Protein AF-A0A956MTT4-F1 (afdb_monomer)

Foldseek 3Di:
DPPPDPFDPQLVVLLVVLLVVLVVLLVVLLVCLVVVVDQLVVSLVVSVVVNVVSLVVNVVRGPDCVSVVVSVVVVVVVVVVCVVVCNSVRNVPDPPPPPPD

pLDDT: mean 79.81, std 13.13, range [42.38, 91.88]

Sequence (101 aa):
MHWFVAVPSKDWFYTGLLVFGLFILVFFAELVSRKRIVPGWQLRKAVHVFTGVFVLAALFLLQDVVPLILIAAGFAAFNLWSILRNAFRSFNATPNRSLGT

Solvent-accessible surface area (backbone atoms only — not comparable to full-atom values): 5995 Å² total; per-residue (Å²): 137,82,89,76,66,81,75,56,73,66,40,57,51,52,45,52,51,52,53,51,50,50,51,50,52,55,51,49,48,49,55,44,34,75,70,65,76,46,61,31,71,60,48,51,52,49,54,49,53,52,50,51,51,52,54,55,49,44,68,76,69,37,89,60,64,67,62,55,53,51,52,53,54,51,52,50,51,49,52,52,50,31,62,76,67,57,47,65,50,60,62,69,53,69,79,84,74,66,92,67,133

Radius of gyration: 16.71 Å; Cα contacts (8 Å, |Δi|>4): 55; chains: 1; bounding box: 49×23×52 Å

Structure (mmCIF, N/CA/C/O backbone):
data_AF-A0A956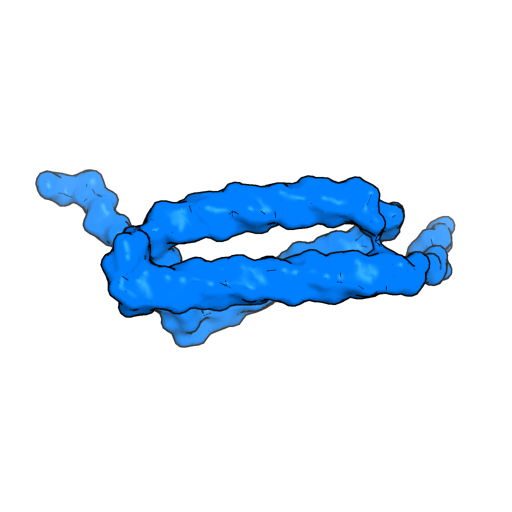MTT4-F1
#
_entry.id   AF-A0A956MTT4-F1
#
loop_
_atom_site.group_PDB
_atom_site.id
_atom_site.type_symbol
_atom_site.label_atom_id
_atom_site.label_alt_id
_atom_site.label_comp_id
_atom_site.label_asym_id
_atom_site.label_entity_id
_atom_site.label_seq_id
_atom_site.pdbx_PDB_ins_code
_atom_site.Cartn_x
_atom_site.Cartn_y
_atom_site.Cartn_z
_atom_site.occupancy
_atom_site.B_iso_or_equiv
_atom_site.auth_seq_id
_atom_site.auth_comp_id
_atom_site.auth_asym_id
_atom_site.auth_atom_id
_atom_site.pdbx_PDB_model_num
ATOM 1 N N . MET A 1 1 ? 4.191 -2.776 -32.475 1.00 42.41 1 MET A N 1
ATOM 2 C CA . MET A 1 1 ? 3.801 -3.340 -31.164 1.00 42.41 1 MET A CA 1
ATOM 3 C C . MET A 1 1 ? 5.057 -3.840 -30.454 1.00 42.41 1 MET A C 1
ATOM 5 O O . MET A 1 1 ? 5.431 -4.988 -30.631 1.00 42.41 1 MET A O 1
ATOM 9 N N . HIS A 1 2 ? 5.746 -2.972 -29.709 1.00 46.84 2 HIS A N 1
ATOM 10 C CA . HIS A 1 2 ? 6.884 -3.351 -28.858 1.00 46.84 2 HIS A CA 1
ATOM 11 C C . HIS A 1 2 ? 6.379 -3.541 -27.418 1.00 46.84 2 HIS A C 1
ATOM 13 O O . HIS A 1 2 ? 6.615 -2.700 -26.565 1.00 46.84 2 HIS A O 1
ATOM 19 N N . TRP A 1 3 ? 5.626 -4.614 -27.157 1.00 53.72 3 TRP A N 1
ATOM 20 C CA . TRP A 1 3 ? 5.129 -4.939 -25.804 1.00 53.72 3 TRP A CA 1
ATOM 21 C C . TRP A 1 3 ? 6.138 -5.741 -24.963 1.00 53.72 3 TRP A C 1
ATOM 23 O O . TRP A 1 3 ? 5.842 -6.119 -23.837 1.00 53.72 3 TRP A O 1
ATOM 33 N N . PHE A 1 4 ? 7.334 -5.991 -25.503 1.00 60.56 4 PHE A N 1
ATOM 34 C CA . PHE A 1 4 ? 8.409 -6.739 -24.845 1.00 60.56 4 PHE A CA 1
ATOM 35 C C . PHE A 1 4 ? 9.693 -5.911 -24.771 1.00 60.56 4 PHE A C 1
ATOM 37 O O . PHE A 1 4 ? 10.786 -6.410 -25.033 1.00 60.56 4 PHE A O 1
ATOM 44 N N . VAL A 1 5 ? 9.571 -4.617 -24.464 1.00 64.06 5 VAL A N 1
ATOM 45 C CA . VAL A 1 5 ? 10.738 -3.877 -23.978 1.00 64.06 5 VAL A CA 1
ATOM 46 C C . VAL A 1 5 ? 11.075 -4.476 -22.618 1.00 64.06 5 VAL A C 1
ATOM 48 O O . VAL A 1 5 ? 10.204 -4.622 -21.763 1.00 64.06 5 VAL A O 1
ATOM 51 N N . ALA A 1 6 ? 12.320 -4.915 -22.447 1.00 75.00 6 ALA A N 1
ATOM 52 C CA . ALA A 1 6 ? 12.773 -5.440 -21.172 1.00 75.00 6 ALA A CA 1
ATOM 53 C C . ALA A 1 6 ? 12.608 -4.344 -20.112 1.00 75.00 6 ALA A C 1
ATOM 55 O O . ALA A 1 6 ? 13.271 -3.308 -20.183 1.00 75.00 6 ALA A O 1
ATOM 56 N N . VAL A 1 7 ? 11.709 -4.571 -19.152 1.00 78.94 7 VAL A N 1
ATOM 57 C CA . VAL A 1 7 ? 11.504 -3.656 -18.027 1.00 78.94 7 VAL A CA 1
ATOM 58 C C . VAL A 1 7 ? 12.843 -3.491 -17.298 1.00 78.94 7 VAL A C 1
ATOM 60 O O . VAL A 1 7 ? 13.444 -4.504 -16.915 1.00 78.94 7 VAL A O 1
ATOM 63 N N . PRO A 1 8 ? 13.333 -2.255 -17.093 1.00 84.81 8 PRO A N 1
ATOM 64 C CA . PRO A 1 8 ? 14.602 -2.018 -16.420 1.00 84.81 8 PRO A CA 1
ATOM 65 C C . PRO A 1 8 ? 14.657 -2.699 -15.046 1.00 84.81 8 PRO A C 1
ATOM 67 O O . PRO A 1 8 ? 13.713 -2.618 -14.264 1.00 84.81 8 PRO A O 1
ATOM 70 N N . SER A 1 9 ? 15.784 -3.325 -14.689 1.00 87.06 9 SER A N 1
ATOM 71 C CA . SER A 1 9 ? 15.936 -4.005 -13.387 1.00 87.06 9 SER A CA 1
ATOM 72 C C . SER A 1 9 ? 15.701 -3.077 -12.186 1.00 87.06 9 SER A C 1
ATOM 74 O O . SER A 1 9 ? 15.236 -3.523 -11.138 1.00 87.06 9 SER A O 1
ATOM 76 N N . LYS A 1 10 ? 15.971 -1.774 -12.347 1.00 90.31 10 LYS A N 1
ATOM 77 C CA . LYS A 1 10 ? 15.685 -0.752 -11.331 1.00 90.31 10 LYS A CA 1
ATOM 78 C C . LYS A 1 10 ? 14.184 -0.625 -11.029 1.00 90.31 10 LYS A C 1
ATOM 80 O O . LYS A 1 10 ? 13.822 -0.438 -9.873 1.00 90.31 10 LYS A O 1
ATOM 85 N N . ASP A 1 11 ? 13.313 -0.791 -12.024 1.00 86.31 11 ASP A N 1
ATOM 86 C CA . ASP A 1 11 ? 11.862 -0.649 -11.863 1.00 86.31 11 ASP A CA 1
ATOM 87 C C . ASP A 1 11 ? 11.314 -1.800 -11.013 1.00 86.31 11 ASP A C 1
ATOM 89 O O . ASP A 1 11 ? 10.468 -1.590 -10.144 1.00 86.31 11 ASP A O 1
ATOM 93 N N . TRP A 1 12 ? 11.863 -3.008 -11.177 1.00 88.38 12 TRP A N 1
ATOM 94 C CA . TRP A 1 12 ? 11.553 -4.154 -10.318 1.00 88.38 12 TRP A CA 1
ATOM 95 C C . TRP A 1 12 ? 12.009 -3.944 -8.873 1.00 88.38 12 TRP A C 1
ATOM 97 O O . TRP A 1 12 ? 11.272 -4.282 -7.945 1.00 88.38 12 TRP A O 1
ATOM 107 N N . PHE A 1 13 ? 13.182 -3.340 -8.668 1.00 91.44 13 PHE A N 1
ATOM 108 C CA . PHE A 1 13 ? 13.653 -2.978 -7.331 1.00 91.44 13 PHE A CA 1
ATOM 109 C C . PHE A 1 13 ? 12.724 -1.954 -6.661 1.00 91.44 13 PHE A C 1
ATOM 111 O O . PHE A 1 13 ? 12.267 -2.182 -5.539 1.00 91.44 13 PHE A O 1
ATOM 118 N N . TYR A 1 14 ? 12.374 -0.865 -7.358 1.00 89.94 14 TYR A N 1
ATOM 119 C CA . TYR A 1 14 ? 11.437 0.138 -6.839 1.00 89.94 14 TYR A CA 1
ATOM 120 C C . TYR A 1 14 ? 10.043 -0.441 -6.602 1.00 89.94 14 TYR A C 1
ATOM 122 O O . TYR A 1 14 ? 9.408 -0.117 -5.603 1.00 89.94 14 TYR A O 1
ATOM 130 N N . THR A 1 15 ? 9.589 -1.348 -7.461 1.00 88.25 15 THR A N 1
ATOM 131 C CA . THR A 1 15 ? 8.325 -2.070 -7.282 1.00 88.25 15 THR A CA 1
ATOM 132 C C . THR A 1 15 ? 8.327 -2.885 -5.996 1.00 88.25 15 THR A C 1
ATOM 134 O O . THR A 1 15 ? 7.404 -2.759 -5.193 1.00 88.25 15 THR A O 1
ATOM 137 N N . GLY A 1 16 ? 9.383 -3.665 -5.751 1.00 88.44 16 GLY A N 1
ATOM 138 C CA . GLY A 1 16 ? 9.541 -4.406 -4.501 1.00 88.44 16 GLY A CA 1
ATOM 139 C C . GLY A 1 16 ? 9.538 -3.485 -3.280 1.00 88.44 16 GLY A C 1
ATOM 140 O O . GLY A 1 16 ? 8.836 -3.758 -2.306 1.00 88.44 16 GLY A O 1
ATOM 141 N N . LEU A 1 17 ? 10.250 -2.357 -3.356 1.00 91.25 17 LEU A N 1
ATOM 142 C CA . LEU A 1 17 ? 10.305 -1.362 -2.285 1.00 91.25 17 LEU A CA 1
ATOM 143 C C . LEU A 1 17 ? 8.930 -0.738 -1.994 1.00 91.25 17 LEU A C 1
ATOM 145 O O . LEU A 1 17 ? 8.541 -0.621 -0.831 1.00 91.25 17 LEU A O 1
ATOM 149 N N . LEU A 1 18 ? 8.177 -0.374 -3.035 1.00 89.19 18 LEU A N 1
ATOM 150 C CA . LEU A 1 18 ? 6.830 0.191 -2.915 1.00 89.19 18 LEU A CA 1
ATOM 151 C C . LEU A 1 18 ? 5.852 -0.819 -2.310 1.00 89.19 18 LEU A C 1
ATOM 153 O O . LEU A 1 18 ? 5.128 -0.482 -1.374 1.00 89.19 18 LEU A O 1
ATOM 157 N N . VAL A 1 19 ? 5.856 -2.063 -2.799 1.00 89.06 19 VAL A N 1
ATOM 158 C CA . VAL A 1 19 ? 5.012 -3.143 -2.266 1.00 89.06 19 VAL A CA 1
ATOM 159 C C . VAL A 1 19 ? 5.335 -3.391 -0.797 1.00 89.06 19 VAL A C 1
ATOM 161 O O . VAL A 1 19 ? 4.435 -3.403 0.041 1.00 89.06 19 VAL A O 1
ATOM 164 N N . PHE A 1 20 ? 6.616 -3.536 -0.464 1.00 91.50 20 PHE A N 1
ATOM 165 C CA . PHE A 1 20 ? 7.056 -3.750 0.909 1.00 91.50 20 PHE A CA 1
ATOM 166 C C . PHE A 1 20 ? 6.643 -2.595 1.833 1.00 91.50 20 PHE A C 1
ATOM 168 O O . PHE A 1 20 ? 6.101 -2.832 2.914 1.00 91.50 20 PHE A O 1
ATOM 175 N N . GLY A 1 21 ? 6.810 -1.346 1.387 1.00 91.50 21 GLY A N 1
ATOM 176 C CA . GLY A 1 21 ? 6.374 -0.166 2.133 1.00 91.50 21 GLY A CA 1
ATOM 177 C C . GLY A 1 21 ? 4.860 -0.123 2.368 1.00 91.50 21 GLY A C 1
ATOM 178 O O . GLY A 1 21 ? 4.427 0.188 3.478 1.00 91.50 21 GLY A O 1
ATOM 179 N N . LEU A 1 22 ? 4.050 -0.512 1.376 1.00 88.56 22 LEU A N 1
ATOM 180 C CA . LEU A 1 22 ? 2.595 -0.629 1.531 1.00 88.56 22 LEU A CA 1
ATOM 181 C C . LEU A 1 22 ? 2.208 -1.707 2.552 1.00 88.56 22 LEU A C 1
ATOM 183 O O . LEU A 1 22 ? 1.339 -1.469 3.392 1.00 88.56 22 LEU A O 1
ATOM 187 N N . PHE A 1 23 ? 2.869 -2.867 2.534 1.00 88.44 23 PHE A N 1
ATOM 188 C CA . PHE A 1 23 ? 2.633 -3.917 3.530 1.00 88.44 23 PHE A CA 1
ATOM 189 C C . PHE A 1 23 ? 2.979 -3.454 4.945 1.00 88.44 23 PHE A C 1
ATOM 191 O O . PHE A 1 23 ? 2.188 -3.669 5.864 1.00 88.44 23 PHE A O 1
ATOM 198 N N . ILE A 1 24 ? 4.118 -2.775 5.120 1.00 91.88 24 ILE A N 1
ATOM 199 C CA . ILE A 1 24 ? 4.507 -2.171 6.399 1.00 91.88 24 ILE A CA 1
ATOM 200 C C . ILE A 1 24 ? 3.442 -1.179 6.861 1.00 91.88 24 ILE A C 1
ATOM 202 O O . ILE A 1 24 ? 3.001 -1.259 8.005 1.00 91.88 24 ILE A O 1
ATOM 206 N N . LEU A 1 25 ? 2.998 -0.277 5.984 1.00 90.81 25 LEU A N 1
ATOM 207 C CA . LEU A 1 25 ? 1.987 0.728 6.303 1.00 90.81 25 LEU A CA 1
ATOM 208 C C . LEU A 1 25 ? 0.694 0.077 6.816 1.00 90.81 25 LEU A C 1
ATOM 210 O O . LEU A 1 25 ? 0.204 0.448 7.882 1.00 90.81 25 LEU A O 1
ATOM 214 N N . VAL A 1 26 ? 0.165 -0.915 6.093 1.00 87.00 26 VAL A N 1
ATOM 215 C CA . VAL A 1 26 ? -1.059 -1.635 6.484 1.00 87.00 26 VAL A CA 1
ATOM 216 C C . VAL A 1 26 ? -0.855 -2.393 7.798 1.00 87.00 26 VAL A C 1
ATOM 218 O O . VAL A 1 26 ? -1.698 -2.320 8.694 1.00 87.00 26 VAL A O 1
ATOM 221 N N . PHE A 1 27 ? 0.279 -3.080 7.952 1.00 87.38 27 PHE A N 1
ATOM 222 C CA . PHE A 1 27 ? 0.593 -3.843 9.158 1.00 87.38 27 PHE A CA 1
ATOM 223 C C . PHE A 1 27 ? 0.732 -2.952 10.398 1.00 87.38 27 PHE A C 1
ATOM 225 O O . PHE A 1 27 ? 0.159 -3.252 11.446 1.00 87.38 27 PHE A O 1
ATOM 232 N N . PHE A 1 28 ? 1.445 -1.828 10.292 1.00 88.56 28 PHE A N 1
ATOM 233 C CA . PHE A 1 28 ? 1.568 -0.864 11.386 1.00 88.56 28 PHE A CA 1
ATOM 234 C C . PHE A 1 28 ? 0.221 -0.263 11.751 1.00 88.56 28 PHE A C 1
ATOM 236 O O . PHE A 1 28 ? -0.107 -0.155 12.933 1.00 88.56 28 PHE A O 1
ATOM 243 N N . ALA A 1 29 ? -0.574 0.102 10.750 1.00 86.75 29 ALA A N 1
ATOM 244 C CA . ALA A 1 29 ? -1.882 0.672 10.989 1.00 86.75 29 ALA A CA 1
ATOM 245 C C . ALA A 1 29 ? -2.792 -0.340 11.727 1.00 86.75 29 ALA A C 1
ATOM 247 O O . ALA A 1 29 ? -3.513 0.041 12.649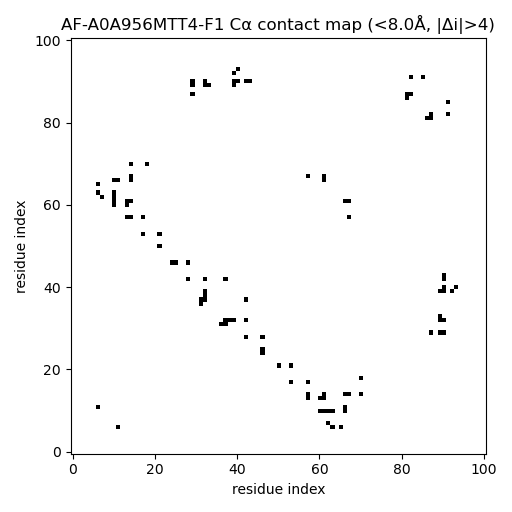 1.00 86.75 29 ALA A O 1
ATOM 248 N N . GLU A 1 30 ? -2.685 -1.639 11.429 1.00 84.56 30 GLU A N 1
ATOM 249 C CA . GLU A 1 30 ? -3.399 -2.709 12.149 1.00 84.56 30 GLU A CA 1
ATOM 250 C C . GLU A 1 30 ? -2.898 -2.859 13.579 1.00 84.56 30 GLU A C 1
ATOM 252 O O . GLU A 1 30 ? -3.697 -2.947 14.511 1.00 84.56 30 GLU A O 1
ATOM 257 N N . LEU A 1 31 ? -1.579 -2.843 13.777 1.00 86.19 31 LEU A N 1
ATOM 258 C CA . LEU A 1 31 ? -0.973 -2.928 15.101 1.00 86.19 31 LEU A CA 1
ATOM 259 C C . LEU A 1 31 ? -1.455 -1.782 16.006 1.00 86.19 31 LEU A C 1
ATOM 261 O O . LEU A 1 31 ? -1.848 -2.015 17.151 1.00 86.19 31 LEU A O 1
ATOM 265 N N . VAL A 1 32 ? -1.469 -0.551 15.483 1.00 85.75 32 VAL A N 1
ATOM 266 C CA . VAL A 1 32 ? -1.969 0.637 16.194 1.00 85.75 32 VAL A CA 1
ATOM 267 C C . VAL A 1 32 ? -3.461 0.499 16.496 1.00 85.75 32 VAL A C 1
ATOM 269 O O . VAL 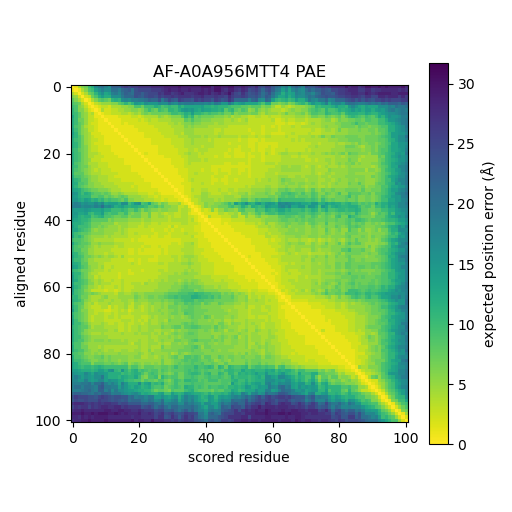A 1 32 ? -3.899 0.803 17.609 1.00 85.75 32 VAL A O 1
ATOM 272 N N . SER A 1 33 ? -4.239 -0.015 15.540 1.00 82.38 33 SER A N 1
ATOM 273 C CA . SER A 1 33 ? -5.675 -0.230 15.712 1.00 82.38 33 SER A CA 1
ATOM 274 C C . SER A 1 33 ? -5.989 -1.283 16.781 1.00 82.38 33 SER A C 1
ATOM 276 O O . SER A 1 33 ? -6.850 -1.063 17.635 1.00 82.38 33 SER A O 1
ATOM 278 N N . ARG A 1 34 ? -5.251 -2.401 16.806 1.00 81.31 34 ARG A N 1
ATOM 279 C CA . ARG A 1 34 ? -5.403 -3.471 17.809 1.00 81.31 34 ARG A CA 1
ATOM 280 C C . ARG A 1 34 ? -5.098 -3.004 19.222 1.00 81.31 34 ARG A C 1
ATOM 282 O O . ARG A 1 34 ? -5.769 -3.432 20.157 1.00 81.31 34 ARG A O 1
ATOM 289 N N . LYS A 1 35 ? -4.141 -2.087 19.376 1.00 83.94 35 LYS A N 1
ATOM 290 C CA . LYS A 1 35 ? -3.838 -1.448 20.663 1.00 83.94 35 LYS A CA 1
ATOM 291 C C . LYS A 1 35 ? -4.912 -0.440 21.109 1.00 83.94 35 LYS A C 1
ATOM 293 O O . LYS A 1 35 ? -4.764 0.148 22.173 1.00 83.94 35 LYS A O 1
ATOM 298 N N . ARG A 1 36 ? -5.981 -0.235 20.320 1.00 77.19 36 ARG A N 1
ATOM 299 C CA . ARG A 1 36 ? -7.075 0.731 20.556 1.00 77.19 36 ARG A CA 1
ATOM 300 C C . ARG A 1 36 ? -6.598 2.171 20.796 1.00 77.19 36 ARG A C 1
ATOM 302 O O . ARG A 1 36 ? -7.331 2.965 21.372 1.00 77.19 36 ARG A O 1
ATOM 309 N N . ILE A 1 37 ? -5.394 2.514 20.326 1.00 80.44 37 ILE A N 1
ATOM 310 C CA . ILE A 1 37 ? -4.809 3.855 20.484 1.00 80.44 37 ILE A CA 1
ATOM 311 C C . ILE A 1 37 ? -5.558 4.853 19.596 1.00 80.44 37 ILE A C 1
ATOM 313 O O . ILE A 1 37 ? -5.839 5.973 20.009 1.00 80.44 37 ILE A O 1
ATOM 317 N N . VAL A 1 38 ? -5.892 4.435 18.370 1.00 80.19 38 VAL A N 1
ATOM 318 C CA . VAL A 1 38 ? -6.535 5.279 17.359 1.00 80.19 38 VAL A CA 1
ATOM 319 C C . VAL A 1 38 ? -7.745 4.548 16.766 1.00 80.19 38 VAL A C 1
ATOM 321 O O . VAL A 1 38 ? -7.645 3.354 16.457 1.00 80.19 38 VAL A O 1
ATOM 324 N N . PRO A 1 39 ? -8.891 5.227 16.563 1.00 79.88 39 PRO A N 1
ATOM 325 C CA . PRO A 1 39 ? -10.047 4.634 15.903 1.00 79.88 39 PRO A CA 1
ATOM 326 C C . PRO A 1 39 ? -9.710 4.155 14.48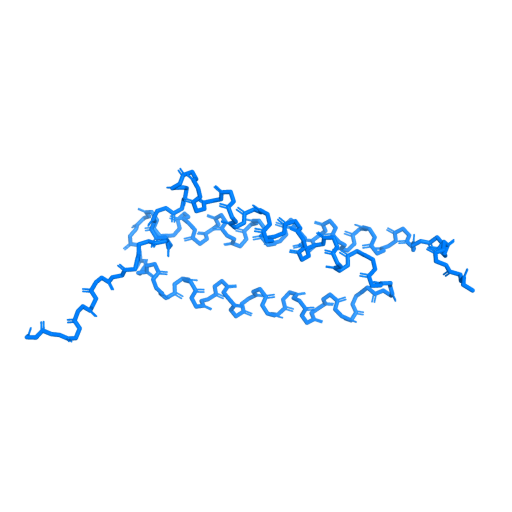3 1.00 79.88 39 PRO A C 1
ATOM 328 O O . PRO A 1 39 ? -9.095 4.885 13.702 1.00 79.88 39 PRO A O 1
ATOM 331 N N . GLY A 1 40 ? -10.199 2.970 14.098 1.00 79.12 40 GLY A N 1
ATOM 332 C CA . GLY A 1 40 ? -9.943 2.382 12.773 1.00 79.12 40 GLY A CA 1
ATOM 333 C C . GLY A 1 40 ? -10.331 3.284 11.591 1.00 79.12 40 GLY A C 1
ATOM 334 O O . GLY A 1 40 ? -9.668 3.272 10.557 1.00 79.12 40 GLY A O 1
ATOM 335 N N . TRP A 1 41 ? -11.341 4.149 11.747 1.00 78.06 41 TRP A N 1
ATOM 336 C CA . TRP A 1 41 ? -11.751 5.089 10.696 1.00 78.06 41 TRP A CA 1
ATOM 337 C C . TRP A 1 41 ? -10.706 6.177 10.397 1.00 78.06 41 TRP A C 1
ATOM 339 O O . TRP A 1 41 ? -10.580 6.584 9.241 1.00 78.06 41 TRP A O 1
ATOM 349 N N . GLN A 1 42 ? -9.959 6.646 11.406 1.00 82.25 42 GLN A N 1
ATOM 350 C CA . GLN A 1 42 ? -8.881 7.626 11.214 1.00 82.25 42 GLN A CA 1
ATOM 351 C C . GLN A 1 42 ? -7.688 6.960 10.539 1.00 82.25 42 GLN A C 1
ATOM 353 O O . GLN A 1 42 ? -7.158 7.484 9.562 1.00 82.25 42 GLN A O 1
ATOM 358 N N . LEU A 1 43 ? -7.330 5.760 11.005 1.00 85.69 43 LEU A N 1
ATOM 359 C CA . LEU A 1 43 ? -6.260 4.972 10.407 1.00 85.69 43 LEU A CA 1
ATOM 360 C C . LEU A 1 43 ? -6.560 4.639 8.944 1.00 85.69 43 LEU A C 1
ATOM 362 O O . LEU A 1 43 ? -5.668 4.735 8.113 1.00 85.69 43 LEU A O 1
ATOM 366 N N . ARG A 1 44 ? -7.812 4.321 8.588 1.00 82.38 44 ARG A N 1
ATOM 367 C CA . ARG A 1 44 ? -8.186 4.031 7.195 1.00 82.38 44 ARG A CA 1
ATOM 368 C C . ARG A 1 44 ? -7.978 5.241 6.280 1.00 82.38 44 ARG A C 1
ATOM 370 O O . ARG A 1 44 ? -7.489 5.083 5.166 1.00 82.38 44 ARG A O 1
ATOM 377 N N . LYS A 1 45 ? -8.303 6.451 6.757 1.00 84.88 45 LYS A N 1
ATOM 378 C CA . LYS A 1 45 ? -8.011 7.700 6.031 1.00 84.88 45 LYS A CA 1
ATOM 379 C C . LYS A 1 45 ? -6.507 7.925 5.894 1.00 84.88 45 LYS A C 1
ATOM 381 O O . LYS A 1 45 ? -6.058 8.266 4.808 1.00 84.88 45 LYS A O 1
ATOM 386 N N . ALA A 1 46 ? -5.740 7.693 6.960 1.00 87.25 46 ALA A N 1
ATOM 387 C CA . ALA A 1 46 ? -4.287 7.825 6.923 1.00 87.25 46 ALA A CA 1
ATOM 388 C C . ALA A 1 46 ? -3.670 6.856 5.905 1.00 87.25 46 ALA A C 1
ATOM 390 O O . ALA A 1 46 ? -2.977 7.299 4.995 1.00 87.25 46 ALA A O 1
ATOM 391 N N . VAL A 1 47 ? -3.992 5.559 5.991 1.00 89.00 47 VAL A N 1
ATOM 392 C CA . VAL A 1 47 ? -3.528 4.538 5.038 1.00 89.00 47 VAL A CA 1
ATOM 393 C C . VAL A 1 47 ? -3.891 4.932 3.607 1.00 89.00 47 VAL A C 1
ATOM 395 O O . VAL A 1 47 ? -3.043 4.819 2.731 1.00 89.00 47 VAL A O 1
ATOM 398 N N . HIS A 1 48 ? -5.096 5.455 3.360 1.00 86.88 48 HIS A N 1
ATOM 399 C CA . HIS A 1 48 ? -5.498 5.912 2.028 1.00 86.88 48 HIS A CA 1
ATOM 400 C C . HIS A 1 48 ? -4.645 7.084 1.516 1.00 86.88 48 HIS A C 1
ATOM 402 O O . HIS A 1 48 ? -4.147 7.018 0.395 1.00 86.88 48 HIS A O 1
ATOM 408 N N . VAL A 1 49 ? -4.423 8.118 2.337 1.00 91.25 49 VAL A N 1
ATOM 409 C CA . VAL A 1 49 ? -3.568 9.264 1.974 1.00 91.25 49 VAL A CA 1
ATOM 410 C C . VAL A 1 49 ? -2.142 8.801 1.681 1.00 91.25 49 VAL A C 1
ATOM 412 O O . VAL A 1 49 ? -1.598 9.130 0.631 1.00 91.25 49 VAL A O 1
ATOM 415 N N . PHE A 1 50 ? -1.555 7.985 2.560 1.00 90.94 50 PHE A N 1
ATOM 416 C CA . PHE A 1 50 ? -0.210 7.450 2.353 1.00 90.94 50 PHE A CA 1
ATOM 417 C C . PHE A 1 50 ? -0.137 6.551 1.117 1.00 90.94 50 PHE A C 1
ATOM 419 O O . PHE A 1 50 ? 0.780 6.704 0.321 1.00 90.94 50 PHE A O 1
ATOM 426 N N . THR A 1 51 ? -1.122 5.682 0.882 1.00 87.88 51 THR A N 1
ATOM 427 C CA . THR A 1 51 ? -1.184 4.874 -0.349 1.00 87.88 51 THR A CA 1
ATOM 428 C C . THR A 1 51 ? -1.223 5.772 -1.588 1.00 87.88 51 THR A C 1
ATOM 430 O O . THR A 1 51 ? -0.514 5.503 -2.552 1.00 87.88 51 THR A O 1
ATOM 433 N N . GLY A 1 52 ? -1.967 6.884 -1.551 1.00 87.00 52 GLY A N 1
ATOM 434 C CA . GLY A 1 52 ? -1.968 7.885 -2.621 1.00 87.00 52 GLY A CA 1
ATOM 435 C C . GLY A 1 52 ? -0.588 8.506 -2.869 1.00 87.00 52 GLY A C 1
ATOM 436 O O . GLY A 1 52 ? -0.173 8.626 -4.018 1.00 87.00 52 GLY A O 1
ATOM 4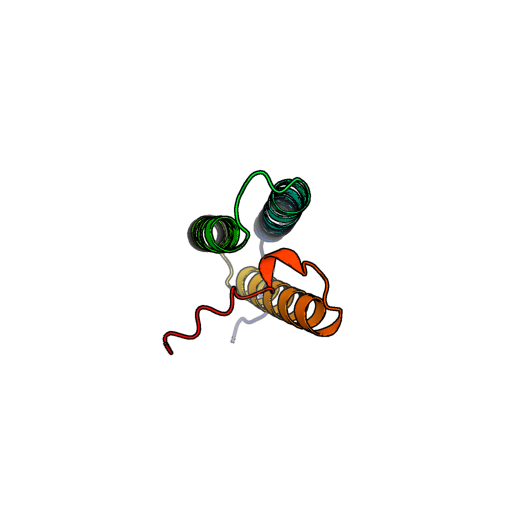37 N N . VAL A 1 53 ? 0.163 8.822 -1.808 1.00 90.69 53 VAL A N 1
ATOM 438 C CA . VAL A 1 53 ? 1.555 9.302 -1.913 1.00 90.69 53 VAL A CA 1
ATOM 439 C C . VAL A 1 53 ? 2.468 8.239 -2.532 1.00 90.69 53 VAL A C 1
ATOM 441 O O . VAL A 1 53 ? 3.284 8.567 -3.388 1.00 90.69 53 VAL A O 1
ATOM 444 N N . PHE A 1 54 ? 2.310 6.967 -2.156 1.00 87.56 54 PHE A N 1
ATOM 445 C CA . PHE A 1 54 ? 3.063 5.854 -2.747 1.00 87.56 54 PHE A CA 1
ATOM 446 C C . PHE A 1 54 ? 2.764 5.685 -4.241 1.00 87.56 54 PHE A C 1
ATOM 448 O O . PHE A 1 54 ? 3.687 5.499 -5.030 1.00 87.56 54 PHE A O 1
ATOM 455 N N . VAL A 1 55 ? 1.493 5.785 -4.643 1.00 86.62 55 VAL A N 1
ATOM 456 C CA . VAL A 1 55 ? 1.091 5.718 -6.057 1.00 86.62 55 VAL A CA 1
ATOM 457 C C . VAL A 1 55 ? 1.657 6.903 -6.840 1.00 86.62 55 VAL A C 1
ATOM 459 O O . VAL A 1 55 ? 2.196 6.708 -7.925 1.00 86.62 55 VAL A O 1
ATOM 462 N N . LEU A 1 56 ? 1.607 8.114 -6.280 1.00 89.44 56 LEU A N 1
ATOM 463 C CA . LEU A 1 56 ? 2.251 9.289 -6.873 1.00 89.44 56 LEU A CA 1
ATOM 464 C C . LEU A 1 56 ? 3.758 9.081 -7.036 1.00 89.44 56 LEU A C 1
ATOM 466 O O . LEU A 1 56 ? 4.283 9.313 -8.117 1.00 89.44 56 LEU A O 1
ATOM 470 N N . ALA A 1 57 ? 4.447 8.594 -6.003 1.00 88.00 57 ALA A N 1
ATOM 471 C CA . ALA A 1 57 ? 5.875 8.297 -6.075 1.00 88.00 57 ALA A CA 1
ATOM 472 C C . ALA A 1 57 ? 6.191 7.250 -7.155 1.00 88.00 57 ALA A C 1
ATOM 474 O O . ALA A 1 57 ? 7.176 7.395 -7.875 1.00 88.00 57 ALA A O 1
ATOM 475 N N . ALA A 1 58 ? 5.337 6.236 -7.321 1.00 86.56 58 ALA A N 1
ATOM 476 C CA . ALA A 1 58 ? 5.492 5.221 -8.358 1.00 86.56 58 ALA A CA 1
ATOM 477 C C . ALA A 1 58 ? 5.482 5.821 -9.773 1.00 86.56 58 ALA A C 1
ATOM 479 O O . ALA A 1 58 ? 6.286 5.401 -10.598 1.00 86.56 58 ALA A O 1
ATOM 480 N N . LEU A 1 59 ? 4.649 6.838 -10.036 1.00 86.38 59 LEU A N 1
ATOM 481 C CA . LEU A 1 59 ? 4.618 7.538 -11.329 1.00 86.38 59 LEU A CA 1
ATOM 482 C C . LEU A 1 59 ? 5.931 8.269 -11.655 1.00 86.38 59 LEU A C 1
ATOM 484 O O . LEU A 1 59 ? 6.241 8.457 -12.825 1.00 86.38 59 LEU A O 1
ATOM 488 N N . PHE A 1 60 ? 6.692 8.688 -10.639 1.00 88.19 60 PHE A N 1
ATOM 489 C CA . PHE A 1 60 ? 7.993 9.343 -10.828 1.00 88.19 60 PHE A CA 1
ATOM 490 C C . PHE A 1 60 ? 9.171 8.360 -10.825 1.00 88.19 60 PHE A C 1
ATOM 492 O O . PHE A 1 60 ? 10.212 8.652 -11.411 1.00 88.19 60 PHE A O 1
ATOM 499 N N . LEU A 1 61 ? 9.034 7.222 -10.140 1.00 86.56 61 LEU A N 1
ATOM 500 C CA . LEU A 1 61 ? 10.107 6.239 -9.961 1.00 86.56 61 LEU A CA 1
ATOM 501 C C . LEU A 1 61 ? 10.141 5.173 -11.061 1.00 86.56 61 LEU A C 1
ATOM 503 O O . LEU A 1 61 ? 11.221 4.678 -11.385 1.00 86.56 61 LEU A O 1
ATOM 507 N N . LEU A 1 62 ? 8.983 4.802 -11.606 1.00 87.19 62 LEU A N 1
ATOM 508 C CA . LEU A 1 62 ? 8.861 3.765 -12.626 1.00 87.19 62 LEU A CA 1
ATOM 509 C C . LEU A 1 62 ? 8.873 4.390 -14.019 1.00 87.19 62 LEU A C 1
ATOM 511 O O . LEU A 1 62 ? 8.220 5.402 -14.265 1.00 87.19 62 LEU A O 1
ATOM 515 N N . GLN A 1 63 ? 9.622 3.779 -14.931 1.00 85.06 63 GLN A N 1
ATOM 516 C CA . GLN A 1 63 ? 9.644 4.183 -16.335 1.00 85.06 63 GLN A CA 1
ATOM 517 C C . GLN A 1 63 ? 8.616 3.407 -17.151 1.00 85.06 63 GLN A C 1
ATOM 519 O O . GLN A 1 63 ? 8.056 3.951 -18.101 1.00 85.06 63 GLN A O 1
ATOM 524 N N . ASP A 1 64 ? 8.368 2.152 -16.778 1.00 86.25 64 ASP A N 1
ATOM 525 C CA . ASP A 1 64 ? 7.373 1.299 -17.417 1.00 86.25 64 ASP A CA 1
ATOM 526 C C . ASP A 1 64 ? 6.061 1.248 -16.611 1.00 86.25 64 ASP A C 1
ATOM 528 O O . ASP A 1 64 ? 6.039 1.362 -15.383 1.00 86.25 64 ASP A O 1
ATOM 532 N N . VAL A 1 65 ? 4.943 1.043 -17.307 1.00 84.56 65 VAL A N 1
ATOM 533 C CA . VAL A 1 65 ? 3.605 0.930 -16.712 1.00 84.56 65 VAL A CA 1
ATOM 534 C C . VAL A 1 65 ? 3.325 -0.480 -16.188 1.00 84.56 65 VAL A C 1
ATOM 536 O O . VAL A 1 65 ? 2.487 -0.657 -15.302 1.00 84.56 65 VAL A O 1
ATOM 539 N N . VAL A 1 66 ? 4.025 -1.498 -16.705 1.00 86.94 66 VAL A N 1
ATOM 540 C CA . VAL A 1 66 ? 3.796 -2.905 -16.335 1.00 86.94 66 VAL A CA 1
ATOM 541 C C . VAL A 1 66 ? 3.920 -3.144 -14.821 1.00 86.94 66 VAL A C 1
ATOM 543 O O . VAL A 1 66 ? 2.998 -3.732 -14.246 1.00 86.94 66 VAL A O 1
ATOM 546 N N . PRO A 1 67 ? 4.971 -2.669 -14.123 1.00 84.94 67 PRO A N 1
ATOM 547 C CA . PRO A 1 67 ? 5.091 -2.891 -12.686 1.00 84.94 67 PRO A CA 1
ATOM 548 C C . PRO A 1 67 ? 3.993 -2.176 -11.890 1.00 84.94 67 PRO A C 1
ATOM 550 O O . PRO A 1 67 ? 3.487 -2.725 -10.913 1.00 84.94 67 PRO A O 1
ATOM 553 N N . LEU A 1 68 ? 3.544 -1.002 -12.346 1.00 85.00 68 LEU A N 1
ATOM 554 C CA . LEU A 1 68 ? 2.444 -0.268 -11.720 1.00 85.00 68 LEU A CA 1
ATOM 555 C C . LEU A 1 68 ? 1.125 -1.057 -11.784 1.00 85.00 68 LEU A C 1
ATOM 557 O O . LEU A 1 68 ? 0.410 -1.149 -10.784 1.00 85.00 68 LEU A O 1
ATOM 561 N N . ILE A 1 69 ? 0.827 -1.672 -12.934 1.00 87.00 69 ILE A N 1
ATOM 562 C CA . ILE A 1 69 ? -0.355 -2.530 -13.111 1.00 87.00 69 ILE A CA 1
ATOM 563 C C . ILE A 1 69 ? -0.287 -3.734 -12.166 1.00 87.00 69 ILE A C 1
ATOM 565 O O . ILE A 1 69 ? -1.285 -4.068 -11.525 1.00 87.00 69 ILE A O 1
ATOM 569 N N . LEU A 1 70 ? 0.887 -4.359 -12.030 1.00 86.62 70 LEU A N 1
ATOM 570 C CA . LEU A 1 70 ? 1.084 -5.492 -11.123 1.00 86.62 70 LEU A CA 1
ATOM 571 C C . LEU A 1 70 ? 0.890 -5.101 -9.654 1.00 86.62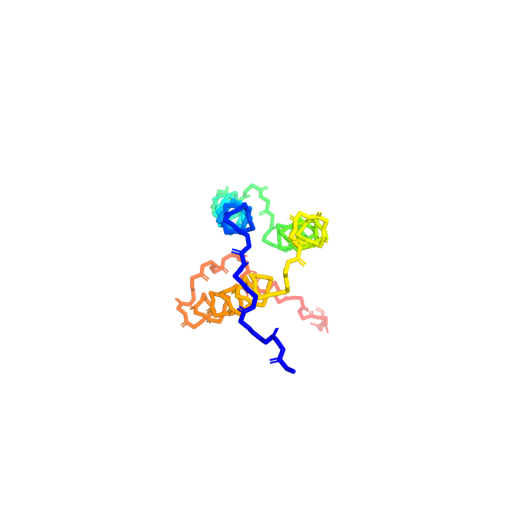 70 LEU A C 1
ATOM 573 O O . LEU A 1 70 ? 0.234 -5.838 -8.917 1.00 86.62 70 LEU A O 1
ATOM 577 N N . ILE A 1 71 ? 1.397 -3.938 -9.232 1.00 85.19 71 ILE A N 1
ATOM 578 C CA . ILE A 1 71 ? 1.174 -3.413 -7.876 1.00 85.19 71 ILE A CA 1
ATOM 579 C C . ILE A 1 71 ? -0.324 -3.207 -7.633 1.00 85.19 71 ILE A C 1
ATOM 581 O O . ILE A 1 71 ? -0.849 -3.669 -6.620 1.00 85.19 71 ILE A O 1
ATOM 585 N N . ALA A 1 72 ? -1.025 -2.550 -8.562 1.00 85.19 72 ALA A N 1
ATOM 586 C CA . ALA A 1 72 ? -2.453 -2.275 -8.429 1.00 85.19 72 ALA A CA 1
ATOM 587 C C . ALA A 1 72 ? -3.281 -3.569 -8.356 1.00 85.19 72 ALA A C 1
ATOM 589 O O . ALA A 1 72 ? -4.122 -3.716 -7.466 1.00 85.19 72 ALA A O 1
ATOM 590 N N . ALA A 1 73 ? -3.004 -4.532 -9.240 1.00 88.62 73 ALA A N 1
ATOM 591 C CA . ALA A 1 73 ? -3.671 -5.830 -9.255 1.00 88.62 73 ALA A CA 1
ATOM 592 C C . ALA A 1 73 ? -3.399 -6.632 -7.971 1.00 88.62 73 ALA A C 1
ATOM 594 O O . ALA A 1 73 ? -4.330 -7.163 -7.363 1.00 88.62 73 ALA A O 1
ATOM 595 N N . GLY A 1 74 ? -2.143 -6.674 -7.516 1.00 87.50 74 GLY A N 1
ATOM 596 C CA . GLY A 1 74 ? -1.755 -7.352 -6.280 1.00 87.50 74 GLY A CA 1
ATOM 597 C C . GLY A 1 74 ? -2.406 -6.733 -5.043 1.00 87.50 74 GLY A C 1
ATOM 598 O O . GLY A 1 74 ? -2.935 -7.450 -4.194 1.00 87.50 74 GLY A O 1
ATOM 599 N N . PHE A 1 75 ? -2.442 -5.402 -4.962 1.00 84.06 75 PHE A N 1
ATOM 600 C CA . PHE A 1 75 ? -3.074 -4.693 -3.850 1.00 84.06 75 PHE A CA 1
ATOM 601 C C . PHE A 1 75 ? -4.598 -4.881 -3.836 1.00 84.06 75 PHE A C 1
ATOM 603 O O . PHE A 1 75 ? -5.190 -5.085 -2.775 1.00 84.06 75 PHE A O 1
ATOM 610 N N . ALA A 1 76 ? -5.241 -4.883 -5.007 1.00 86.25 76 ALA A N 1
ATOM 611 C CA . ALA A 1 76 ? -6.664 -5.187 -5.133 1.00 86.25 76 ALA A CA 1
ATOM 612 C C . ALA A 1 76 ? -6.981 -6.624 -4.683 1.00 86.25 76 ALA A C 1
ATOM 614 O O . ALA A 1 76 ? -7.899 -6.829 -3.886 1.00 86.25 76 ALA A O 1
ATOM 615 N N . ALA A 1 77 ? -6.189 -7.607 -5.124 1.00 87.81 77 ALA A N 1
ATOM 616 C CA . ALA A 1 77 ? -6.334 -9.001 -4.710 1.00 87.81 77 ALA A CA 1
ATOM 617 C C . ALA A 1 77 ? -6.119 -9.180 -3.198 1.00 87.81 77 ALA A C 1
ATOM 619 O O . ALA A 1 77 ? -6.893 -9.879 -2.544 1.00 87.81 77 ALA A O 1
ATOM 620 N N . PHE A 1 78 ? -5.119 -8.506 -2.624 1.00 84.69 78 PHE A N 1
ATOM 621 C CA . PHE A 1 78 ? -4.863 -8.518 -1.184 1.00 84.69 78 PHE A CA 1
ATOM 622 C C . PHE A 1 78 ? -6.030 -7.924 -0.385 1.00 84.69 78 PHE A C 1
ATOM 624 O O . PHE A 1 78 ? -6.472 -8.525 0.595 1.00 84.69 78 PHE A O 1
ATOM 631 N N . ASN A 1 79 ? -6.573 -6.783 -0.818 1.00 81.62 79 ASN A N 1
ATOM 632 C CA . ASN A 1 79 ? -7.738 -6.176 -0.175 1.00 81.62 79 ASN A CA 1
ATOM 633 C C . ASN A 1 79 ? -8.968 -7.083 -0.253 1.00 81.62 79 ASN A C 1
ATOM 635 O O . ASN A 1 79 ? -9.653 -7.273 0.751 1.00 81.62 79 ASN A O 1
ATOM 639 N N . LEU A 1 80 ? -9.222 -7.692 -1.414 1.00 84.38 80 LEU A N 1
ATOM 640 C CA . LEU A 1 80 ? -10.319 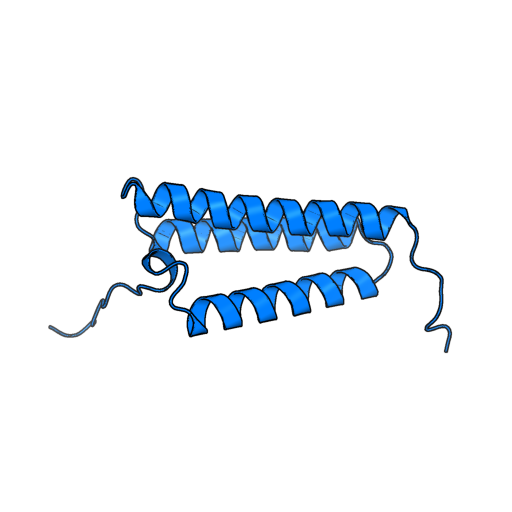-8.641 -1.575 1.00 84.38 80 LEU A CA 1
ATOM 641 C C . LEU A 1 80 ? -10.148 -9.849 -0.644 1.00 84.38 80 LEU A C 1
ATOM 643 O O . LEU A 1 80 ? -11.069 -10.202 0.089 1.00 84.38 80 LEU A O 1
ATOM 647 N N . TRP A 1 81 ? -8.956 -10.448 -0.617 1.00 88.31 81 TRP A N 1
ATOM 648 C CA . TRP A 1 81 ? -8.635 -11.557 0.282 1.00 88.31 81 TRP A CA 1
ATOM 649 C C . TRP A 1 81 ? -8.813 -11.179 1.759 1.00 88.31 81 TRP A C 1
ATOM 651 O O . TRP A 1 81 ? -9.382 -11.953 2.530 1.00 88.31 81 TRP A O 1
ATOM 661 N N . SER A 1 82 ? -8.378 -9.976 2.143 1.00 80.19 82 SER A N 1
ATOM 662 C CA . SER A 1 82 ? -8.511 -9.436 3.499 1.00 80.19 82 SER A CA 1
ATOM 663 C C . SER A 1 82 ? -9.978 -9.356 3.936 1.00 80.19 82 SER A C 1
ATOM 665 O O . SER A 1 82 ? -10.330 -9.847 5.013 1.00 80.19 82 SER A O 1
ATOM 667 N N . ILE A 1 83 ? -10.848 -8.836 3.063 1.00 80.88 83 ILE A N 1
ATOM 668 C CA . ILE A 1 83 ? -12.297 -8.769 3.294 1.00 80.88 83 ILE A CA 1
ATOM 669 C C . ILE A 1 83 ? -12.885 -10.178 3.439 1.00 80.88 83 ILE A C 1
ATOM 671 O O . ILE A 1 83 ? -13.582 -10.453 4.416 1.00 80.88 83 ILE A O 1
ATOM 675 N N . LEU A 1 84 ? -12.567 -11.092 2.516 1.00 83.69 84 LEU A N 1
ATOM 676 C CA . LEU A 1 84 ? -13.102 -12.461 2.511 1.00 83.69 84 LEU A CA 1
ATOM 677 C C . LEU A 1 84 ? -12.700 -13.268 3.754 1.00 83.69 84 LEU A C 1
ATOM 679 O O . LEU A 1 84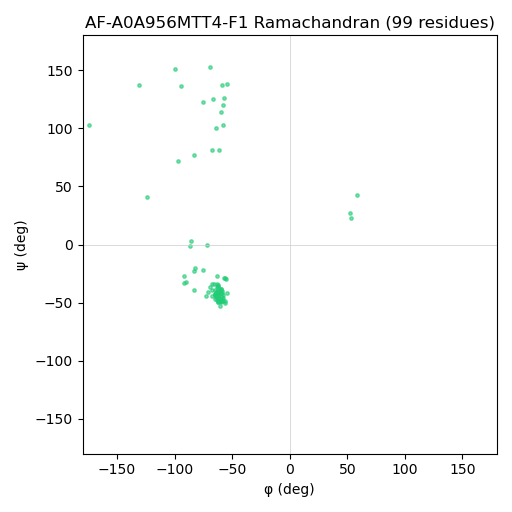 ? -13.476 -14.086 4.243 1.00 83.69 84 LEU A O 1
ATOM 683 N N . ARG A 1 85 ? -11.494 -13.047 4.286 1.00 81.06 85 ARG A N 1
ATOM 684 C CA . ARG A 1 85 ? -10.995 -13.730 5.491 1.00 81.06 85 ARG A CA 1
ATOM 685 C C . ARG A 1 85 ? -11.393 -13.036 6.791 1.00 81.06 85 ARG A C 1
ATOM 687 O O . ARG A 1 85 ? -11.027 -13.523 7.860 1.00 81.06 85 ARG A O 1
ATOM 694 N N . ASN A 1 86 ? -12.105 -11.908 6.722 1.00 72.31 86 ASN A N 1
ATOM 695 C CA . ASN A 1 86 ? -12.361 -11.035 7.870 1.00 72.31 86 ASN A CA 1
ATOM 696 C C . ASN A 1 86 ? -11.057 -10.650 8.609 1.00 72.31 86 ASN A C 1
ATOM 698 O O . ASN A 1 86 ? -11.047 -10.397 9.819 1.00 72.31 86 ASN A O 1
ATOM 702 N N . ALA A 1 87 ? -9.941 -10.651 7.871 1.00 66.50 87 ALA A N 1
ATOM 703 C CA . ALA A 1 87 ? -8.662 -10.168 8.350 1.00 66.50 87 ALA A CA 1
ATOM 704 C C . ALA A 1 87 ? -8.763 -8.643 8.501 1.00 66.50 87 ALA A C 1
ATOM 706 O O . ALA A 1 87 ? -9.580 -8.001 7.841 1.00 66.50 87 ALA A O 1
ATOM 707 N N . PHE A 1 88 ? -7.975 -8.052 9.404 1.00 70.38 88 PHE A N 1
ATOM 708 C CA . PHE A 1 88 ? -7.998 -6.598 9.636 1.00 70.38 88 PHE A CA 1
ATOM 709 C C . PHE A 1 88 ? -9.387 -6.071 10.044 1.00 70.38 88 PHE A C 1
ATOM 711 O O . PHE A 1 88 ? -9.879 -5.039 9.580 1.00 70.38 88 PHE A O 1
ATOM 718 N N . ARG A 1 89 ? -10.055 -6.813 10.937 1.00 67.31 89 ARG A N 1
ATOM 719 C CA . ARG A 1 89 ? -11.436 -6.560 11.371 1.00 67.31 89 ARG A CA 1
ATOM 720 C C . ARG A 1 89 ? -11.640 -5.149 11.933 1.00 67.31 89 ARG A C 1
ATOM 722 O O . ARG A 1 89 ? -12.731 -4.610 11.804 1.00 67.31 89 ARG A O 1
ATOM 729 N N . SER A 1 90 ? -10.612 -4.529 12.516 1.00 62.81 90 SER A N 1
ATOM 730 C CA . SER A 1 90 ? -10.705 -3.157 13.033 1.00 62.81 90 SER A CA 1
ATOM 731 C C . SER A 1 90 ? -10.693 -2.077 11.938 1.00 62.81 90 SER A C 1
ATOM 733 O O . SER A 1 90 ? -11.205 -0.983 12.177 1.00 62.81 90 SER A O 1
ATOM 735 N N . PHE A 1 91 ? -10.175 -2.376 10.740 1.00 62.66 91 PHE A N 1
ATOM 736 C CA . PHE A 1 91 ? -10.261 -1.508 9.557 1.00 62.66 91 PHE A CA 1
ATOM 737 C C . PHE A 1 91 ? -11.575 -1.651 8.801 1.00 62.66 91 PHE A C 1
ATOM 739 O O . PHE A 1 91 ? -12.129 -0.653 8.322 1.00 62.66 91 PHE A O 1
ATOM 746 N N . ASN A 1 92 ? -12.049 -2.894 8.707 1.00 61.69 92 ASN A N 1
ATOM 747 C CA . ASN A 1 92 ? -13.260 -3.269 7.982 1.00 61.69 92 ASN A CA 1
ATOM 748 C C . ASN A 1 92 ? -14.533 -3.041 8.809 1.00 61.69 92 ASN A C 1
ATOM 750 O O . ASN A 1 92 ? -15.619 -2.899 8.247 1.00 61.69 92 ASN A O 1
ATOM 754 N N . ALA A 1 93 ? -14.415 -2.951 10.139 1.00 59.84 93 ALA A N 1
ATOM 755 C CA . ALA A 1 93 ? -15.501 -2.520 11.005 1.00 59.84 93 ALA A CA 1
ATOM 756 C C . ALA A 1 93 ? -15.852 -1.063 10.685 1.00 59.84 93 ALA A C 1
ATOM 758 O O . ALA A 1 93 ? -15.188 -0.108 11.097 1.00 59.84 93 ALA A O 1
ATOM 759 N N . THR A 1 94 ? -16.922 -0.894 9.919 1.00 55.22 94 THR A N 1
ATOM 760 C CA . THR A 1 94 ? -17.531 0.413 9.726 1.00 55.22 94 THR A CA 1
ATOM 761 C C . THR A 1 94 ? -18.287 0.698 11.018 1.00 55.22 94 THR A C 1
ATOM 763 O O . THR A 1 94 ? -19.103 -0.135 11.416 1.00 55.22 94 THR A O 1
ATOM 766 N N . PRO A 1 95 ? -18.013 1.798 11.741 1.00 51.97 95 PRO A N 1
ATOM 767 C CA . PRO A 1 95 ? -18.899 2.172 12.826 1.00 51.97 95 PRO A CA 1
ATOM 768 C C . PRO A 1 95 ? -20.281 2.355 12.202 1.00 51.97 95 PRO A C 1
ATOM 770 O O . PRO A 1 95 ? -20.430 3.174 11.293 1.00 51.97 95 PRO A O 1
ATOM 773 N N . ASN A 1 96 ? -21.260 1.572 12.656 1.00 48.88 96 ASN A N 1
ATOM 774 C CA . ASN A 1 96 ? -22.670 1.812 12.381 1.00 48.88 96 ASN A CA 1
ATOM 775 C C . ASN A 1 96 ? -23.017 3.177 12.980 1.00 48.88 96 ASN A C 1
ATOM 777 O O . ASN A 1 96 ? -23.523 3.279 14.090 1.00 48.88 96 ASN A O 1
ATOM 781 N N . ARG A 1 97 ? -22.704 4.254 12.263 1.00 50.03 97 ARG A N 1
ATOM 782 C CA . ARG A 1 97 ? -23.452 5.493 12.386 1.00 50.03 97 ARG A CA 1
ATOM 783 C C . ARG A 1 97 ? -24.660 5.304 11.489 1.00 50.03 97 ARG A C 1
ATOM 785 O O . ARG A 1 97 ? -24.675 5.788 10.362 1.00 50.03 97 ARG A O 1
ATOM 792 N N . SER A 1 98 ? -25.636 4.535 11.972 1.00 43.34 98 SER A N 1
ATOM 793 C CA . SER A 1 98 ? -27.003 4.737 11.522 1.00 43.34 98 SER A CA 1
ATOM 794 C C . SER A 1 98 ? -27.321 6.191 11.851 1.00 43.34 98 SER A C 1
ATOM 796 O O . SER A 1 98 ? -27.490 6.562 13.008 1.00 43.34 98 SER A O 1
ATOM 798 N N . LEU A 1 99 ? -27.297 7.045 10.833 1.00 51.34 99 LEU A N 1
ATOM 799 C CA . LEU A 1 99 ? -28.001 8.318 10.867 1.00 51.34 99 LEU A CA 1
ATOM 800 C C . LEU A 1 99 ? -29.489 7.959 10.867 1.00 51.34 99 LEU A C 1
ATOM 802 O O . LEU A 1 99 ? -30.116 7.862 9.819 1.00 51.34 99 LEU A O 1
ATOM 806 N N . GLY A 1 100 ? -30.001 7.620 12.041 1.00 48.78 100 GLY A N 1
ATOM 807 C CA . GLY A 1 100 ? -31.358 7.150 12.254 1.00 48.78 100 GLY A CA 1
ATOM 808 C C . GLY A 1 100 ? -31.576 7.019 13.752 1.00 48.78 100 GLY A C 1
ATOM 809 O O . GLY A 1 100 ? -31.076 6.058 14.330 1.00 48.78 100 GLY A O 1
ATOM 810 N N . THR A 1 101 ? -32.294 8.015 14.287 1.00 42.38 101 THR A N 1
ATOM 811 C CA . THR A 1 101 ? -32.688 8.304 15.684 1.00 42.38 101 THR A CA 1
ATOM 812 C C . THR A 1 101 ? -31.595 8.781 16.627 1.00 42.38 101 THR A C 1
ATOM 814 O O . THR A 1 101 ? -30.734 7.960 17.008 1.00 42.38 101 THR A O 1
#

Mean predicted aligned error: 8.18 Å

Secondary structure (DSSP, 8-state):
--------HHHH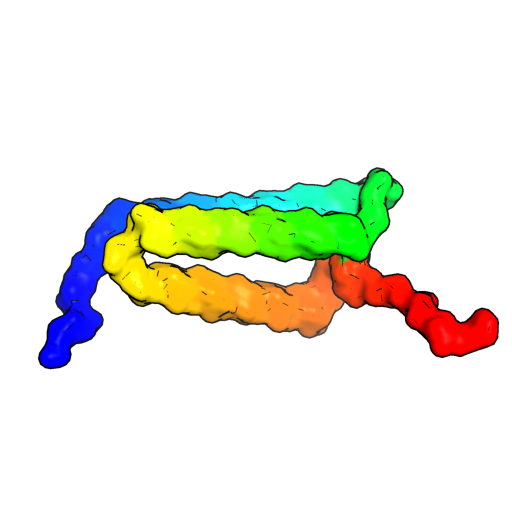HHHHHHHHHHHHHHHHHHHHHHTTSS-HHHHHHHHHHHHHHHHHHHHHH-SSSHHHHHHHHHHHHHHHHHHHTTTTHHHH---------